Protein AF-A0A351VAB9-F1 (afdb_monomer_lite)

pLDDT: mean 94.52, std 3.03, range [84.0, 98.56]

Foldseek 3Di:
DDADLQQAAADDDPDDDPLDAAEDAFDADDHDHRGHGHGPDSCVSVVVVVVVVLCVVLVHRFNYWYQHPVRFTWTHDPQEIEGQGDCPPVNVLSVVCSVCVVVCPPFHFYWYNNPDDPPDPDTDTDTD

Structure (mmCIF, N/CA/C/O backbone):
data_AF-A0A351VAB9-F1
#
_entry.id   AF-A0A351VAB9-F1
#
loop_
_atom_site.group_PDB
_atom_site.id
_atom_site.type_symbol
_atom_site.label_atom_id
_atom_site.label_alt_id
_atom_site.label_comp_id
_atom_site.label_asym_id
_atom_site.label_entity_id
_atom_site.label_seq_id
_atom_site.pdbx_PDB_ins_code
_atom_site.Cartn_x
_atom_site.Cartn_y
_atom_site.Cartn_z
_atom_site.occupancy
_atom_site.B_iso_or_equiv
_atom_site.auth_seq_id
_atom_site.auth_comp_id
_atom_site.auth_asym_id
_atom_site.auth_atom_id
_atom_site.pdbx_PDB_model_num
ATOM 1 N N . MET A 1 1 ? 4.058 -7.750 -13.895 1.00 92.25 1 MET A N 1
ATOM 2 C CA . MET A 1 1 ? 5.499 -7.481 -13.720 1.00 92.25 1 MET A CA 1
ATOM 3 C C . MET A 1 1 ? 5.816 -7.448 -12.239 1.00 92.25 1 MET A C 1
ATOM 5 O O . MET A 1 1 ? 4.951 -7.047 -11.467 1.00 92.25 1 MET A O 1
ATOM 9 N N . TYR A 1 2 ? 7.023 -7.852 -11.872 1.00 94.50 2 TYR A N 1
ATOM 10 C CA . TYR A 1 2 ? 7.577 -7.759 -10.527 1.00 94.50 2 TYR A CA 1
ATOM 11 C C . TYR A 1 2 ? 8.853 -6.934 -10.582 1.00 94.50 2 TYR A C 1
ATOM 13 O O . TYR A 1 2 ? 9.576 -6.986 -11.579 1.00 94.50 2 TYR A O 1
ATOM 21 N N . PHE A 1 3 ? 9.115 -6.190 -9.516 1.00 95.12 3 PHE A N 1
ATOM 22 C CA . PHE A 1 3 ? 10.332 -5.413 -9.350 1.00 95.12 3 PHE A CA 1
ATOM 23 C C . PHE A 1 3 ? 10.933 -5.665 -7.965 1.00 95.12 3 PHE A C 1
ATOM 25 O O . PHE A 1 3 ? 10.223 -6.082 -7.047 1.00 95.12 3 PHE A O 1
ATOM 32 N N . ASP A 1 4 ? 12.241 -5.470 -7.831 1.00 94.62 4 ASP A N 1
ATOM 33 C CA . ASP A 1 4 ? 12.949 -5.614 -6.560 1.00 94.62 4 ASP A CA 1
ATOM 34 C C . ASP A 1 4 ? 12.872 -4.343 -5.691 1.00 94.62 4 ASP A C 1
ATOM 36 O O . ASP A 1 4 ? 12.234 -3.352 -6.037 1.00 94.62 4 ASP A O 1
ATOM 40 N N . ARG A 1 5 ? 13.528 -4.361 -4.528 1.00 92.50 5 ARG A N 1
ATOM 41 C CA . ARG A 1 5 ? 13.537 -3.236 -3.573 1.00 92.50 5 ARG A CA 1
ATOM 42 C C . ARG A 1 5 ? 14.110 -1.928 -4.139 1.00 92.50 5 ARG A C 1
ATOM 44 O O . ARG A 1 5 ? 13.838 -0.875 -3.573 1.00 92.50 5 ARG A O 1
ATOM 51 N N . ASP A 1 6 ? 14.913 -2.017 -5.197 1.00 92.88 6 ASP A N 1
ATOM 52 C CA . ASP A 1 6 ? 15.586 -0.888 -5.834 1.00 92.88 6 ASP A CA 1
ATOM 53 C C . ASP A 1 6 ? 14.780 -0.387 -7.059 1.00 92.88 6 ASP A C 1
ATOM 55 O O . ASP A 1 6 ? 15.140 0.616 -7.668 1.00 92.88 6 ASP A O 1
ATOM 59 N N . GLY A 1 7 ? 13.658 -1.043 -7.399 1.00 94.69 7 GLY A N 1
ATOM 60 C CA . GLY A 1 7 ? 12.790 -0.682 -8.524 1.00 94.69 7 GLY A CA 1
ATOM 61 C C . GLY A 1 7 ? 13.151 -1.361 -9.848 1.00 94.69 7 GLY A C 1
ATOM 62 O O . GLY A 1 7 ? 12.573 -1.023 -10.884 1.00 94.69 7 GLY A O 1
ATOM 63 N N . THR A 1 8 ? 14.076 -2.325 -9.838 1.00 96.75 8 THR A N 1
ATOM 64 C CA . THR A 1 8 ? 14.488 -3.065 -11.039 1.00 96.75 8 THR A CA 1
ATOM 65 C C . THR A 1 8 ? 13.442 -4.103 -11.396 1.00 96.75 8 THR A C 1
ATOM 67 O O . THR A 1 8 ? 13.062 -4.908 -10.549 1.00 96.75 8 THR A O 1
ATOM 70 N N . VAL A 1 9 ? 12.988 -4.141 -12.647 1.00 96.56 9 VAL A N 1
ATOM 71 C CA . VAL A 1 9 ? 12.026 -5.146 -13.114 1.00 96.56 9 VAL A CA 1
ATOM 72 C C . VAL A 1 9 ? 12.714 -6.508 -13.211 1.00 96.56 9 VAL A C 1
ATOM 74 O O . VAL A 1 9 ? 13.620 -6.689 -14.018 1.00 96.56 9 VAL A O 1
ATOM 77 N N . VAL A 1 10 ? 12.261 -7.489 -12.432 1.00 96.31 10 VAL A N 1
ATOM 78 C CA . VAL A 1 10 ? 12.889 -8.824 -12.345 1.00 96.31 10 VAL A CA 1
ATOM 79 C C . VAL A 1 10 ? 12.075 -9.931 -13.006 1.00 96.31 10 VAL A C 1
ATOM 81 O O . VAL A 1 10 ? 12.617 -10.977 -13.348 1.00 96.31 10 VAL A O 1
ATOM 84 N N . GLU A 1 11 ? 10.773 -9.721 -13.210 1.00 93.81 11 GLU A N 1
ATOM 85 C CA . GLU A 1 11 ? 9.908 -10.739 -13.808 1.00 93.81 11 GLU A CA 1
ATOM 86 C C . GLU A 1 11 ? 8.713 -10.117 -14.535 1.00 93.81 11 GLU A C 1
ATOM 88 O O . GLU A 1 11 ? 8.124 -9.121 -14.103 1.00 93.81 11 GLU A O 1
ATOM 93 N N . SER A 1 12 ? 8.294 -10.760 -15.625 1.00 91.19 12 SER A N 1
ATOM 94 C CA . SER A 1 12 ? 7.001 -10.524 -16.260 1.00 91.19 12 SER A CA 1
ATOM 95 C C . SER A 1 12 ? 6.226 -11.835 -16.328 1.00 91.19 12 SER A C 1
ATOM 97 O O . SER A 1 12 ? 6.661 -12.791 -16.962 1.00 91.19 12 SER A O 1
ATOM 99 N N . SER A 1 13 ? 5.084 -11.878 -15.648 1.00 89.19 13 SER A N 1
ATOM 100 C CA . SER A 1 13 ? 4.222 -13.050 -15.546 1.00 89.19 13 SER A CA 1
ATOM 101 C C . SER A 1 13 ? 2.769 -12.601 -15.444 1.00 89.19 13 SER A C 1
ATOM 103 O O . SER A 1 13 ? 2.470 -11.556 -14.856 1.00 89.19 13 SER A O 1
ATOM 105 N N . GLU A 1 14 ? 1.869 -13.394 -16.023 1.00 87.12 14 GLU A N 1
ATOM 106 C CA . GLU A 1 14 ? 0.418 -13.235 -15.875 1.00 87.12 14 GLU A CA 1
ATOM 107 C C . GLU A 1 14 ? -0.094 -13.843 -14.561 1.00 87.12 14 GLU A C 1
ATOM 109 O O . GLU A 1 14 ? -1.198 -13.536 -14.110 1.00 87.12 14 GLU A O 1
ATOM 114 N N . LYS A 1 15 ? 0.706 -14.709 -13.924 1.00 88.69 15 LYS A N 1
ATOM 115 C CA . LYS A 1 15 ? 0.350 -15.348 -12.658 1.00 88.69 15 LYS A CA 1
ATOM 116 C C . LYS A 1 15 ? 0.714 -14.438 -11.496 1.00 88.69 15 LYS A C 1
ATOM 118 O O . LYS A 1 15 ? 1.842 -13.965 -11.399 1.00 88.69 15 LYS A O 1
ATOM 123 N N . ARG A 1 16 ? -0.237 -14.248 -10.581 1.00 87.81 16 ARG A N 1
ATOM 124 C CA . ARG A 1 16 ? 0.003 -13.550 -9.317 1.00 87.81 16 ARG A CA 1
ATOM 125 C C . ARG A 1 16 ? 0.719 -14.469 -8.329 1.00 87.81 16 ARG A C 1
ATOM 127 O O . ARG A 1 16 ? 0.224 -15.550 -8.018 1.00 87.81 16 ARG A O 1
ATOM 134 N N . THR A 1 17 ? 1.840 -14.009 -7.796 1.00 89.19 17 THR A N 1
ATOM 135 C CA . THR A 1 17 ? 2.519 -14.598 -6.642 1.00 89.19 17 THR A CA 1
ATOM 136 C C . THR A 1 17 ? 1.708 -14.350 -5.374 1.00 89.19 17 THR A C 1
ATOM 138 O O . THR A 1 17 ? 1.477 -13.206 -4.986 1.00 89.19 17 THR A O 1
ATOM 141 N N . SER A 1 18 ? 1.268 -15.435 -4.736 1.00 86.50 18 SER A N 1
ATOM 142 C CA . SER A 1 18 ? 0.522 -15.386 -3.476 1.00 86.50 18 SER A CA 1
ATOM 143 C C . SER A 1 18 ? 1.322 -14.675 -2.384 1.00 86.50 18 SER A C 1
ATOM 145 O O . SER A 1 18 ? 2.524 -14.895 -2.254 1.00 86.50 18 SER A O 1
ATOM 147 N N . GLY A 1 19 ? 0.647 -13.849 -1.583 1.00 84.12 19 GLY A N 1
ATOM 148 C CA . GLY A 1 19 ? 1.254 -13.112 -0.469 1.00 84.12 19 GLY A CA 1
ATOM 149 C C . GLY A 1 19 ? 2.061 -11.871 -0.866 1.00 84.12 19 GLY A C 1
ATOM 150 O O . GLY A 1 19 ? 2.559 -11.180 0.018 1.00 84.12 19 GLY A O 1
ATOM 151 N N . ILE A 1 20 ? 2.184 -11.559 -2.161 1.00 89.06 20 ILE A N 1
ATOM 152 C CA . ILE A 1 20 ? 2.836 -10.330 -2.626 1.00 89.06 20 ILE A CA 1
ATOM 153 C C . ILE A 1 20 ? 1.767 -9.284 -2.976 1.00 89.06 20 ILE A C 1
ATOM 155 O O . ILE A 1 20 ? 0.957 -9.538 -3.875 1.00 89.06 20 ILE A O 1
ATOM 159 N N . PRO A 1 21 ? 1.759 -8.105 -2.324 1.00 93.62 21 PRO A N 1
ATOM 160 C CA . PRO A 1 21 ? 0.789 -7.058 -2.621 1.00 93.62 21 PRO A CA 1
ATOM 161 C C . PRO A 1 21 ? 0.994 -6.489 -4.027 1.00 93.62 21 PRO A C 1
ATOM 163 O O . PRO A 1 21 ? 2.121 -6.277 -4.482 1.00 93.62 21 PRO A O 1
ATOM 166 N N . GLN A 1 22 ? -0.103 -6.154 -4.707 1.00 95.44 22 GLN A N 1
ATOM 167 C CA . GLN A 1 22 ? -0.036 -5.419 -5.967 1.00 95.44 22 GLN A CA 1
ATOM 168 C C . GLN A 1 22 ? 0.193 -3.926 -5.697 1.00 95.44 22 GLN A C 1
ATOM 170 O O . GLN A 1 22 ? -0.641 -3.275 -5.071 1.00 95.44 22 GLN A O 1
ATOM 175 N N . VAL A 1 23 ? 1.264 -3.344 -6.236 1.00 96.06 23 VAL A N 1
ATOM 176 C CA . VAL A 1 23 ? 1.449 -1.884 -6.213 1.00 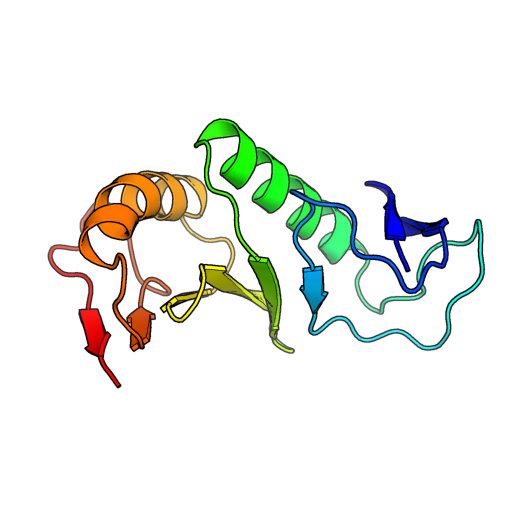96.06 23 VAL A CA 1
ATOM 177 C C . VAL A 1 23 ? 0.763 -1.249 -7.424 1.00 96.06 23 VAL A C 1
ATOM 179 O O . VAL A 1 23 ? 0.879 -1.741 -8.547 1.00 96.06 23 VAL A O 1
ATOM 182 N N . THR A 1 24 ? 0.015 -0.167 -7.208 1.00 96.12 24 THR A N 1
ATOM 183 C CA . THR A 1 24 ? -0.731 0.556 -8.253 1.00 96.12 24 THR A CA 1
ATOM 184 C C . THR A 1 24 ? -0.648 2.069 -8.055 1.00 96.12 24 THR A C 1
ATOM 186 O O . THR A 1 24 ? -0.318 2.539 -6.969 1.00 96.12 24 THR A O 1
ATOM 189 N N . GLY A 1 25 ? -0.957 2.830 -9.109 1.00 95.19 25 GLY A N 1
ATOM 190 C CA . GLY A 1 25 ? -0.908 4.298 -9.085 1.00 95.19 25 GLY A CA 1
ATOM 191 C C . GLY A 1 25 ? 0.456 4.901 -9.441 1.00 95.19 25 GLY A C 1
ATOM 192 O O . GLY A 1 25 ? 0.577 6.117 -9.549 1.00 95.19 25 GLY A O 1
ATOM 193 N N . LEU A 1 26 ? 1.460 4.060 -9.708 1.00 94.12 26 LEU A N 1
ATOM 194 C CA . LEU A 1 26 ? 2.747 4.494 -10.250 1.00 94.12 26 LEU A CA 1
ATOM 195 C C . LEU A 1 26 ? 2.593 4.942 -11.708 1.00 94.12 26 LEU A C 1
ATOM 197 O O . LEU A 1 26 ? 1.940 4.259 -12.501 1.00 94.12 26 LEU A O 1
ATOM 201 N N . LYS A 1 27 ? 3.231 6.060 -12.057 1.00 92.75 27 LYS A N 1
ATOM 202 C CA . LYS A 1 27 ? 3.386 6.533 -13.436 1.00 92.75 27 LYS A CA 1
ATOM 203 C C . LYS A 1 27 ? 4.817 6.276 -13.897 1.00 92.75 27 LYS A C 1
ATOM 205 O O . LYS A 1 27 ? 5.752 6.616 -13.178 1.00 92.75 27 LYS A O 1
ATOM 210 N N . PHE A 1 28 ? 4.957 5.664 -15.065 1.00 93.62 28 PHE A N 1
ATOM 211 C CA . PHE A 1 28 ? 6.229 5.342 -15.707 1.00 93.62 28 PHE A CA 1
ATOM 212 C C . PHE A 1 28 ? 6.015 5.217 -17.217 1.00 93.62 28 PHE A C 1
ATOM 214 O O . PHE A 1 28 ? 4.909 4.897 -17.663 1.00 93.62 28 PHE A O 1
ATOM 221 N N . ASP A 1 29 ? 7.069 5.450 -17.992 1.00 92.06 29 ASP A N 1
ATOM 222 C CA . ASP A 1 29 ? 6.968 5.547 -19.454 1.00 92.06 29 ASP A CA 1
ATOM 223 C C . ASP A 1 29 ? 6.978 4.185 -20.157 1.00 92.06 29 ASP A C 1
ATOM 225 O O . ASP A 1 29 ? 6.252 3.958 -21.127 1.00 92.06 29 ASP A O 1
ATOM 229 N N . TYR A 1 30 ? 7.821 3.267 -19.685 1.00 93.56 30 TYR A N 1
ATOM 230 C CA . TYR A 1 30 ? 8.023 1.951 -20.284 1.00 93.56 30 TYR A CA 1
ATOM 231 C C . TYR A 1 30 ? 8.469 0.929 -19.236 1.00 93.56 30 TYR A C 1
ATOM 233 O O . TYR A 1 30 ? 8.766 1.269 -18.094 1.00 93.56 30 TYR A O 1
ATOM 241 N N . VAL A 1 31 ? 8.494 -0.347 -19.623 1.00 94.00 31 VAL A N 1
ATOM 242 C CA . VAL A 1 31 ? 8.911 -1.465 -18.767 1.00 94.00 31 VAL A CA 1
ATOM 243 C C . VAL A 1 31 ? 9.883 -2.326 -19.557 1.00 94.00 31 VAL A C 1
ATOM 245 O O . VAL A 1 31 ? 9.513 -2.864 -20.601 1.00 94.00 31 VAL A O 1
ATOM 248 N N . VAL A 1 32 ? 11.105 -2.479 -19.051 1.00 95.56 32 VAL A N 1
ATOM 249 C CA . VAL A 1 32 ? 12.133 -3.349 -19.634 1.00 95.56 32 VAL A CA 1
ATOM 250 C C . VAL A 1 32 ? 12.672 -4.269 -18.544 1.00 95.56 32 VAL A C 1
ATOM 252 O O . VAL A 1 32 ? 12.903 -3.848 -17.415 1.00 95.56 32 VAL A O 1
ATOM 255 N N . LEU A 1 33 ? 12.819 -5.555 -18.868 1.00 96.00 33 LEU A N 1
ATOM 256 C CA . LEU A 1 33 ? 13.322 -6.558 -17.932 1.00 96.00 33 LEU A CA 1
ATOM 257 C C . LEU A 1 33 ? 14.798 -6.289 -17.603 1.00 96.00 33 LEU A C 1
ATOM 259 O O . LEU A 1 33 ? 15.594 -6.057 -18.509 1.00 96.00 33 LEU A O 1
ATOM 263 N N . ASN A 1 34 ? 15.157 -6.406 -16.325 1.00 96.00 34 ASN A N 1
ATOM 264 C CA . ASN A 1 34 ? 16.466 -6.089 -15.744 1.00 96.00 34 ASN A CA 1
ATOM 265 C C . ASN A 1 34 ? 16.856 -4.602 -15.788 1.00 96.00 34 ASN A C 1
ATOM 267 O O . ASN A 1 34 ? 18.018 -4.275 -15.557 1.00 96.00 34 ASN A O 1
ATOM 271 N N . GLU A 1 35 ? 15.904 -3.706 -16.050 1.00 96.31 35 GLU A N 1
ATOM 272 C CA . GLU A 1 35 ? 16.109 -2.260 -15.964 1.00 96.31 35 GLU A CA 1
ATOM 273 C C . GLU A 1 35 ? 15.280 -1.654 -14.829 1.00 96.31 35 GLU A C 1
ATOM 275 O O . GLU A 1 35 ? 14.277 -2.225 -14.383 1.00 96.31 35 GLU A O 1
ATOM 280 N N . LEU A 1 36 ? 15.714 -0.485 -14.353 1.00 95.44 36 LEU A N 1
ATOM 281 C CA . LEU A 1 36 ? 14.952 0.318 -13.403 1.00 95.44 36 LEU A CA 1
ATOM 282 C C . LEU A 1 36 ? 13.656 0.792 -14.055 1.00 95.44 36 LEU A C 1
ATOM 284 O O . LEU A 1 36 ? 13.660 1.286 -15.183 1.00 95.44 36 LEU A O 1
ATOM 288 N N . LEU A 1 37 ? 12.549 0.675 -13.327 1.00 95.94 37 LEU A N 1
ATOM 289 C CA . LEU A 1 37 ? 11.281 1.225 -13.774 1.00 95.94 37 LEU A CA 1
ATOM 290 C C . LEU A 1 37 ? 11.383 2.768 -13.798 1.00 95.94 37 LEU A C 1
ATOM 292 O O . LEU A 1 37 ? 11.624 3.366 -12.746 1.00 95.94 37 LEU A O 1
ATOM 296 N N . PRO A 1 38 ? 11.200 3.424 -14.960 1.00 95.31 38 PRO A N 1
ATOM 297 C CA . PRO A 1 38 ? 11.429 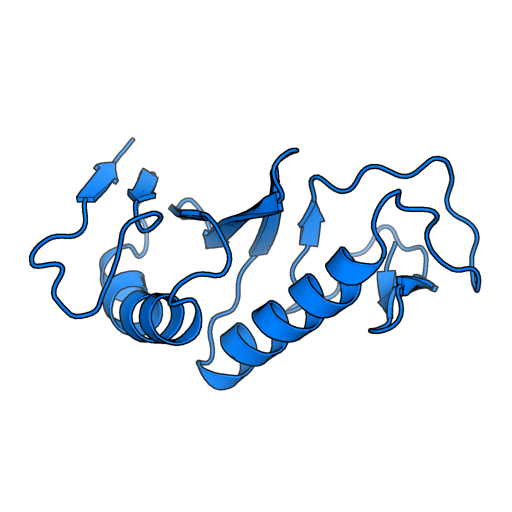4.857 -15.128 1.00 95.31 38 PRO A CA 1
ATOM 298 C C . PRO A 1 38 ? 10.260 5.667 -14.550 1.00 95.31 38 PRO A C 1
ATOM 300 O O . PRO A 1 38 ? 9.383 6.136 -15.274 1.00 95.31 38 PRO A O 1
ATOM 303 N N . VAL A 1 39 ? 10.222 5.783 -13.225 1.00 94.88 39 VAL A N 1
ATOM 304 C CA . VAL A 1 39 ? 9.288 6.640 -12.482 1.00 94.88 39 VAL A CA 1
ATOM 305 C C . VAL A 1 39 ? 9.860 8.051 -12.328 1.00 94.88 39 VAL A C 1
ATOM 307 O O . VAL A 1 39 ? 11.073 8.232 -12.273 1.00 94.88 39 VAL A O 1
ATOM 310 N N . GLU A 1 40 ? 8.993 9.058 -12.211 1.00 91.50 40 GLU A N 1
ATOM 311 C CA . GLU A 1 40 ? 9.427 10.453 -12.011 1.00 91.50 40 GLU A CA 1
ATOM 312 C C . GLU A 1 40 ? 10.111 10.686 -10.651 1.00 91.50 40 GLU A C 1
ATOM 314 O O . GLU A 1 40 ? 10.983 11.545 -10.542 1.00 91.50 40 GLU A O 1
ATOM 319 N N . ASN A 1 41 ? 9.708 9.941 -9.614 1.00 91.31 41 ASN A N 1
ATOM 320 C CA . ASN A 1 41 ? 10.277 10.012 -8.267 1.00 91.31 41 ASN A CA 1
ATOM 321 C C . ASN A 1 41 ? 10.646 8.605 -7.778 1.00 91.31 41 ASN A C 1
ATOM 323 O O . ASN A 1 41 ? 9.761 7.811 -7.452 1.00 91.31 41 ASN A O 1
ATOM 327 N N . ASP A 1 42 ? 11.939 8.308 -7.707 1.00 91.75 42 ASP A N 1
ATOM 328 C CA . ASP A 1 42 ? 12.485 7.020 -7.271 1.00 91.75 42 ASP A CA 1
ATOM 329 C C . ASP A 1 42 ? 12.337 6.771 -5.758 1.00 91.75 42 ASP A C 1
ATOM 331 O O . ASP A 1 42 ? 12.307 5.615 -5.323 1.00 91.75 42 ASP A O 1
ATOM 335 N N . GLU A 1 43 ? 12.109 7.815 -4.950 1.00 92.19 43 GLU A N 1
ATOM 336 C CA . GLU A 1 43 ? 11.800 7.687 -3.517 1.00 92.19 43 GLU A CA 1
ATOM 337 C C . GLU A 1 43 ? 10.562 6.814 -3.259 1.00 92.19 43 GLU A C 1
ATOM 339 O O . GLU A 1 43 ? 10.388 6.271 -2.161 1.00 92.19 43 GLU A O 1
ATOM 344 N N . ILE A 1 44 ? 9.709 6.623 -4.271 1.00 94.19 44 ILE A N 1
ATOM 345 C CA . ILE A 1 44 ? 8.553 5.737 -4.186 1.00 94.19 44 ILE A CA 1
ATOM 346 C C . ILE A 1 44 ? 8.942 4.288 -3.889 1.00 94.19 44 ILE A C 1
ATOM 348 O O . ILE A 1 44 ? 8.224 3.620 -3.148 1.00 94.19 44 ILE A O 1
ATOM 352 N N . PHE A 1 45 ? 10.085 3.800 -4.385 1.00 94.88 45 PHE A N 1
ATOM 353 C CA . PHE A 1 45 ? 10.535 2.432 -4.106 1.00 94.88 45 PHE A CA 1
ATOM 354 C C . PHE A 1 45 ? 10.916 2.261 -2.643 1.00 94.88 45 PHE A C 1
ATOM 356 O O . PHE A 1 45 ? 10.502 1.288 -2.012 1.00 94.88 45 PHE A O 1
ATOM 363 N N . LYS A 1 46 ? 11.594 3.258 -2.061 1.00 93.00 46 LYS A N 1
ATOM 364 C CA . LYS A 1 46 ? 11.846 3.295 -0.618 1.00 93.00 46 LYS A CA 1
ATOM 365 C C . LYS A 1 46 ? 10.532 3.321 0.157 1.00 93.00 46 LYS A C 1
ATOM 367 O O . LYS A 1 46 ? 10.362 2.552 1.095 1.00 93.00 46 LYS A O 1
ATOM 372 N N . ARG A 1 47 ? 9.564 4.134 -0.274 1.00 93.69 47 ARG A N 1
ATOM 373 C CA . ARG A 1 47 ? 8.252 4.205 0.378 1.00 93.69 47 ARG A CA 1
ATOM 374 C C . ARG A 1 47 ? 7.490 2.877 0.318 1.00 93.69 47 ARG A C 1
ATOM 376 O O . ARG A 1 47 ? 6.860 2.507 1.306 1.00 93.69 47 ARG A O 1
ATOM 383 N N . ILE A 1 48 ? 7.553 2.164 -0.809 1.00 95.81 48 ILE A N 1
ATOM 384 C CA . ILE A 1 48 ? 6.994 0.814 -0.996 1.00 95.81 48 ILE A CA 1
ATOM 385 C C . ILE A 1 48 ? 7.707 -0.197 -0.088 1.00 95.81 48 ILE A C 1
ATOM 387 O O . ILE A 1 48 ? 7.054 -1.018 0.558 1.00 95.81 48 ILE A O 1
ATOM 391 N N . LEU A 1 49 ? 9.036 -0.141 -0.008 1.00 94.62 49 LEU A N 1
ATOM 392 C CA . LEU A 1 49 ? 9.821 -1.007 0.868 1.00 94.62 49 LEU A CA 1
ATOM 393 C C . LEU A 1 49 ? 9.456 -0.785 2.342 1.00 94.62 49 LEU A C 1
ATOM 395 O O . LEU A 1 49 ? 9.158 -1.747 3.046 1.00 94.62 49 LEU A O 1
ATOM 399 N N . ASP A 1 50 ? 9.403 0.470 2.785 1.00 93.81 50 ASP A N 1
ATOM 400 C CA . ASP A 1 50 ? 9.072 0.826 4.166 1.00 93.81 50 ASP A CA 1
ATOM 401 C C . ASP A 1 50 ? 7.673 0.308 4.545 1.00 93.81 50 ASP A C 1
ATOM 403 O O . ASP A 1 50 ? 7.505 -0.363 5.567 1.00 93.81 50 ASP A O 1
ATOM 407 N N . ILE A 1 51 ? 6.658 0.538 3.697 1.00 96.00 51 ILE A N 1
ATOM 408 C CA . ILE A 1 51 ? 5.297 0.064 3.988 1.00 96.00 51 ILE A CA 1
ATOM 409 C C . ILE A 1 51 ? 5.193 -1.465 3.949 1.00 96.00 51 ILE A C 1
ATOM 411 O O . ILE A 1 51 ? 4.532 -2.046 4.805 1.00 96.00 51 ILE A O 1
ATOM 415 N N . THR A 1 52 ? 5.855 -2.143 3.009 1.00 94.38 52 THR A N 1
ATOM 416 C CA . THR A 1 52 ? 5.821 -3.616 2.936 1.00 94.38 52 THR A CA 1
ATOM 417 C C . THR A 1 52 ? 6.517 -4.262 4.133 1.00 94.38 52 THR A C 1
ATOM 419 O O . THR A 1 52 ? 6.011 -5.248 4.669 1.00 94.38 52 THR A O 1
ATOM 422 N N . GLN A 1 53 ? 7.616 -3.681 4.624 1.00 94.69 53 GLN A N 1
ATOM 423 C CA . GLN A 1 53 ? 8.272 -4.116 5.858 1.00 94.69 53 GLN A CA 1
ATOM 424 C C . GLN A 1 53 ? 7.387 -3.906 7.090 1.00 94.69 53 GLN A C 1
ATOM 426 O O . GLN A 1 53 ? 7.300 -4.806 7.927 1.00 94.69 53 GLN A O 1
ATOM 431 N N . LEU A 1 54 ? 6.703 -2.761 7.197 1.00 96.06 54 LEU A N 1
ATOM 432 C CA . LEU A 1 54 ? 5.760 -2.501 8.289 1.00 96.06 54 LEU A CA 1
ATOM 433 C C . LEU A 1 54 ? 4.592 -3.488 8.271 1.00 96.06 54 LEU A C 1
ATOM 435 O O . LEU A 1 54 ? 4.280 -4.084 9.300 1.00 96.06 54 LEU A O 1
ATOM 439 N N . LEU A 1 55 ? 3.980 -3.704 7.108 1.00 96.06 55 LEU A N 1
ATOM 440 C CA . LEU A 1 55 ? 2.899 -4.674 6.948 1.00 96.06 55 LEU A CA 1
ATOM 441 C C . LEU A 1 55 ? 3.346 -6.082 7.352 1.00 96.06 55 LEU A C 1
ATOM 443 O O . LEU A 1 55 ? 2.671 -6.722 8.153 1.00 96.06 55 LEU A O 1
ATOM 447 N N . ASN A 1 56 ? 4.524 -6.521 6.903 1.00 94.56 56 ASN A N 1
ATOM 448 C CA . ASN A 1 56 ? 5.077 -7.821 7.275 1.00 94.56 56 ASN A CA 1
ATOM 449 C C . ASN A 1 56 ? 5.358 -7.926 8.786 1.00 94.56 56 ASN A C 1
ATOM 451 O O . ASN A 1 56 ? 4.958 -8.895 9.424 1.00 94.56 56 ASN A O 1
ATOM 455 N N . LYS A 1 57 ? 5.979 -6.901 9.389 1.00 96.12 57 LYS A N 1
ATOM 456 C CA . LYS A 1 57 ? 6.258 -6.836 10.837 1.00 96.12 57 LYS A CA 1
ATOM 457 C C . LYS A 1 57 ? 4.993 -7.003 11.682 1.00 96.12 57 LYS A C 1
ATOM 459 O O . LYS A 1 57 ? 5.053 -7.592 12.759 1.00 96.12 57 LYS A O 1
ATOM 464 N N . TYR A 1 58 ? 3.868 -6.466 11.216 1.00 95.88 58 TYR A N 1
ATOM 465 C CA . TYR A 1 58 ? 2.586 -6.541 11.913 1.00 95.88 58 TYR A CA 1
ATOM 466 C C . TYR A 1 58 ? 1.666 -7.653 11.392 1.00 95.88 58 TYR A C 1
ATOM 468 O O . TYR A 1 58 ? 0.544 -7.761 1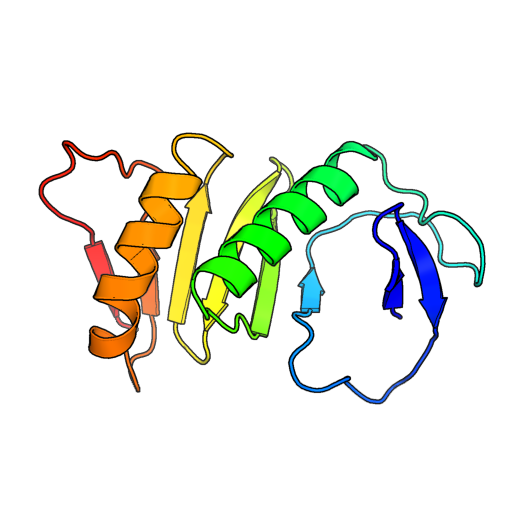1.885 1.00 95.88 58 TYR A O 1
ATOM 476 N N . GLU A 1 59 ? 2.154 -8.519 10.498 1.00 94.62 59 GLU A N 1
ATOM 477 C CA . GLU A 1 59 ? 1.425 -9.659 9.917 1.00 94.62 59 GLU A CA 1
ATOM 478 C C . GLU A 1 59 ? 0.149 -9.239 9.166 1.00 94.62 59 GLU A C 1
ATOM 480 O O . GLU A 1 59 ? -0.870 -9.926 9.186 1.00 94.62 59 GLU A O 1
ATOM 485 N N . LEU A 1 60 ? 0.197 -8.083 8.505 1.00 95.62 60 LEU A N 1
ATOM 486 C CA . LEU A 1 60 ? -0.891 -7.554 7.693 1.00 95.62 60 LEU A CA 1
ATOM 487 C C . LEU A 1 60 ? -0.646 -7.886 6.222 1.00 95.62 60 LEU A C 1
ATOM 489 O O . LEU A 1 60 ? 0.315 -7.413 5.620 1.00 95.62 60 LEU A O 1
ATOM 493 N N . MET A 1 61 ? -1.537 -8.675 5.627 1.00 93.50 61 MET A N 1
ATOM 494 C CA . MET A 1 61 ? -1.464 -9.045 4.213 1.00 93.50 61 MET A CA 1
ATOM 495 C C . MET A 1 61 ? -2.398 -8.146 3.405 1.00 93.50 61 MET A C 1
ATOM 497 O O . MET A 1 61 ? -3.592 -8.404 3.325 1.00 93.50 61 MET A O 1
ATOM 501 N N . ALA A 1 62 ? -1.865 -7.060 2.847 1.00 96.06 62 ALA A N 1
ATOM 502 C CA . ALA A 1 62 ? -2.633 -6.210 1.940 1.00 96.06 62 ALA A CA 1
ATOM 503 C C . ALA A 1 62 ? -2.689 -6.836 0.538 1.00 96.06 62 ALA A C 1
ATOM 505 O O . ALA A 1 62 ? -1.670 -7.292 0.020 1.00 96.06 62 ALA A O 1
ATOM 506 N N . ASP A 1 63 ? -3.840 -6.770 -0.126 1.00 95.81 63 ASP A N 1
ATOM 507 C CA . ASP A 1 63 ? -3.975 -7.207 -1.522 1.00 95.81 63 ASP A CA 1
ATOM 508 C C . ASP A 1 63 ? -3.346 -6.204 -2.485 1.00 95.81 63 ASP A C 1
ATOM 510 O O . ASP A 1 63 ? -2.800 -6.548 -3.541 1.00 95.81 63 ASP A O 1
ATOM 514 N N . LYS A 1 64 ? -3.464 -4.922 -2.130 1.00 97.31 64 LYS A N 1
ATOM 515 C CA . LYS A 1 64 ? -3.032 -3.807 -2.961 1.00 97.31 64 LYS A CA 1
ATOM 516 C C . LYS A 1 64 ? -2.521 -2.649 -2.118 1.00 97.31 64 LYS A C 1
ATOM 518 O O . LYS A 1 64 ? -3.112 -2.275 -1.107 1.00 97.31 64 LYS A O 1
ATOM 523 N N . ILE A 1 65 ? -1.451 -2.049 -2.618 1.00 98.12 65 ILE A N 1
ATOM 524 C CA . ILE A 1 65 ? -0.870 -0.797 -2.152 1.00 98.12 65 ILE A CA 1
ATOM 525 C C . ILE A 1 65 ? -1.080 0.213 -3.279 1.00 98.12 65 ILE A C 1
ATOM 527 O O . ILE A 1 65 ? -0.608 0.022 -4.402 1.00 98.12 65 ILE A O 1
ATOM 531 N N . PHE A 1 66 ? -1.836 1.267 -3.012 1.00 98.31 66 PHE A N 1
ATOM 532 C CA . PHE A 1 66 ? -2.110 2.321 -3.980 1.00 98.31 66 PHE A CA 1
ATOM 533 C C . PHE A 1 66 ? -1.487 3.631 -3.522 1.00 98.31 66 PHE A C 1
ATOM 535 O O . PHE A 1 66 ? -1.662 4.029 -2.369 1.00 98.31 66 PHE A O 1
ATOM 542 N N . PHE A 1 67 ? -0.817 4.304 -4.452 1.00 97.31 67 PHE A N 1
ATOM 543 C CA . PHE A 1 67 ? -0.360 5.675 -4.289 1.00 97.31 67 PHE A CA 1
ATOM 544 C C . PHE A 1 67 ? -1.140 6.579 -5.237 1.00 97.31 67 PHE A C 1
ATOM 546 O O . PHE A 1 67 ? -1.229 6.295 -6.431 1.00 97.31 67 PHE A O 1
ATOM 553 N N . ASP A 1 68 ? -1.721 7.657 -4.716 1.00 95.81 68 ASP A N 1
ATOM 554 C CA . ASP A 1 68 ? -2.308 8.688 -5.572 1.00 95.81 68 ASP A CA 1
ATOM 555 C C . ASP A 1 68 ? -1.222 9.599 -6.180 1.00 95.81 68 ASP A C 1
ATOM 557 O O . ASP A 1 68 ? -0.028 9.461 -5.909 1.00 95.81 68 ASP A O 1
ATOM 561 N N . SER A 1 69 ? -1.628 10.568 -7.005 1.00 92.62 69 SER A N 1
ATOM 562 C CA . SER A 1 69 ? -0.695 11.517 -7.628 1.00 92.62 69 SER A CA 1
ATOM 563 C C . SER A 1 69 ? 0.033 12.434 -6.639 1.00 92.62 69 SER A C 1
ATOM 565 O O . SER A 1 69 ? 0.992 13.092 -7.028 1.00 92.62 69 SER A O 1
ATOM 567 N N . ALA A 1 70 ? -0.437 12.520 -5.393 1.00 93.31 70 ALA A N 1
ATOM 568 C CA . ALA A 1 70 ? 0.198 13.248 -4.301 1.00 93.31 70 ALA A CA 1
ATOM 569 C C . ALA A 1 70 ? 0.991 12.310 -3.367 1.00 93.31 70 ALA A C 1
ATOM 571 O O . ALA A 1 70 ? 1.413 12.732 -2.292 1.00 93.31 70 ALA A O 1
ATOM 572 N N . TYR A 1 71 ? 1.203 11.051 -3.770 1.00 92.69 71 TYR A N 1
ATOM 573 C CA . TYR A 1 71 ? 1.872 10.009 -2.989 1.00 92.69 71 TYR A CA 1
ATOM 574 C C . TYR A 1 71 ? 1.185 9.680 -1.653 1.00 92.69 71 TYR A C 1
ATOM 576 O O . TYR A 1 71 ? 1.821 9.151 -0.732 1.00 92.69 71 TYR A O 1
ATOM 584 N N . ASN A 1 72 ? -0.120 9.943 -1.539 1.00 96.62 72 ASN A N 1
ATOM 585 C CA . ASN A 1 72 ? -0.907 9.441 -0.422 1.00 96.62 72 ASN A CA 1
ATOM 586 C C . ASN A 1 72 ? -1.161 7.949 -0.588 1.00 96.62 72 ASN A C 1
ATOM 588 O O . ASN A 1 72 ? -1.501 7.463 -1.667 1.00 96.62 72 ASN A O 1
ATOM 592 N N . LEU A 1 73 ? -1.036 7.240 0.523 1.00 97.81 73 LEU A N 1
ATOM 593 C CA . LEU A 1 73 ? -1.139 5.800 0.599 1.00 97.81 73 LEU A CA 1
ATOM 594 C C . LEU A 1 73 ? -2.578 5.370 0.899 1.00 97.81 73 LEU A C 1
ATOM 596 O O . LEU A 1 73 ? -3.206 5.844 1.850 1.00 97.81 73 LEU A O 1
ATOM 600 N N . THR A 1 74 ? -3.070 4.410 0.120 1.00 98.56 74 THR A N 1
ATOM 601 C CA . THR A 1 74 ? -4.268 3.623 0.429 1.00 98.56 74 THR A CA 1
ATOM 602 C C . THR A 1 74 ? -3.926 2.138 0.383 1.00 98.56 74 THR A C 1
ATOM 604 O O . THR A 1 74 ? -3.333 1.664 -0.588 1.00 98.56 74 THR A O 1
ATOM 607 N N . LEU A 1 75 ? -4.310 1.402 1.422 1.00 98.44 75 LEU A N 1
ATOM 608 C CA . LEU A 1 75 ? -4.194 -0.054 1.477 1.00 98.44 75 LEU A CA 1
ATOM 609 C C . LEU A 1 75 ? -5.551 -0.705 1.230 1.00 98.44 75 LEU A C 1
ATOM 611 O O . LEU A 1 75 ? -6.588 -0.132 1.565 1.00 98.44 75 LEU A O 1
ATOM 615 N N . PHE A 1 76 ? -5.535 -1.903 0.662 1.00 98.00 76 PHE A N 1
ATOM 616 C CA . PHE A 1 76 ? -6.734 -2.693 0.406 1.00 98.00 76 PHE A CA 1
ATOM 617 C C . PHE A 1 76 ? -6.597 -4.054 1.078 1.00 98.00 76 PHE A C 1
ATOM 619 O O . PHE A 1 76 ? -5.555 -4.699 0.936 1.00 98.00 76 PHE A O 1
ATOM 626 N N . PHE A 1 77 ? -7.655 -4.445 1.778 1.00 97.12 77 PHE A N 1
ATOM 627 C CA . PHE A 1 77 ? -7.830 -5.741 2.421 1.00 97.12 77 PHE A CA 1
ATOM 628 C C . PHE A 1 77 ? -9.229 -6.232 2.054 1.00 97.12 77 PHE A C 1
ATOM 630 O O . PHE A 1 77 ? -10.216 -5.694 2.556 1.00 97.12 77 PHE A O 1
ATOM 637 N N . ASP A 1 78 ? -9.317 -7.173 1.121 1.00 95.44 78 ASP A N 1
ATOM 638 C CA . ASP A 1 78 ? -10.558 -7.606 0.487 1.00 95.44 78 ASP A CA 1
ATOM 639 C C . ASP A 1 78 ? -11.399 -6.400 0.005 1.00 95.44 78 ASP A C 1
ATOM 641 O O . ASP A 1 78 ? -10.979 -5.606 -0.846 1.00 95.44 78 ASP A O 1
ATOM 645 N N . ASP A 1 79 ? -12.590 -6.235 0.580 1.00 97.69 79 ASP A N 1
ATOM 646 C CA . ASP A 1 79 ? -13.563 -5.184 0.285 1.00 97.69 79 ASP A CA 1
ATOM 647 C C . ASP A 1 79 ? -13.379 -3.909 1.142 1.00 97.69 79 ASP A C 1
ATOM 649 O O . ASP A 1 79 ? -14.129 -2.931 1.003 1.00 97.69 79 ASP A O 1
ATOM 653 N N . VAL A 1 80 ? -12.365 -3.882 2.012 1.00 98.38 80 VAL A N 1
ATOM 654 C CA . VAL A 1 80 ? -12.021 -2.751 2.880 1.00 98.38 80 VAL A CA 1
ATOM 655 C C . VAL A 1 80 ? -10.894 -1.927 2.264 1.00 98.38 80 VAL A C 1
ATOM 657 O O . VAL A 1 80 ? -9.793 -2.410 1.997 1.00 98.38 80 VAL A O 1
ATOM 660 N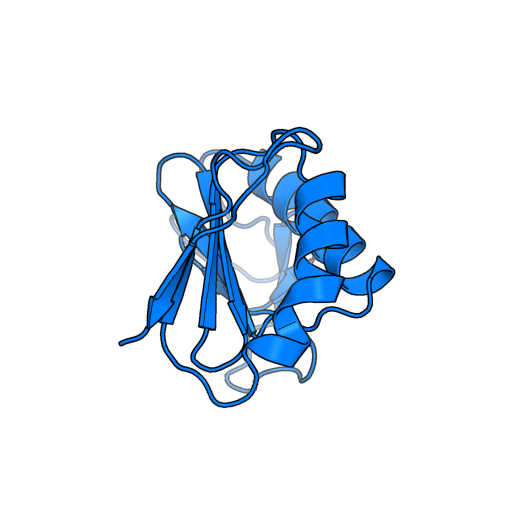 N . ARG A 1 81 ? -11.147 -0.627 2.097 1.00 98.38 81 ARG A N 1
ATOM 661 C CA . ARG A 1 81 ? -10.142 0.375 1.720 1.00 98.38 81 ARG A CA 1
ATOM 662 C C . ARG A 1 81 ? -9.695 1.135 2.961 1.00 98.38 81 ARG A C 1
ATOM 664 O O . ARG A 1 81 ? -10.534 1.595 3.728 1.00 98.38 81 ARG A O 1
ATOM 671 N N . VAL A 1 82 ? -8.396 1.322 3.148 1.00 98.44 82 VAL A N 1
ATOM 672 C CA . VAL A 1 82 ? -7.833 2.072 4.279 1.00 98.44 82 VAL A CA 1
ATOM 673 C C . VAL A 1 82 ? -7.027 3.244 3.746 1.00 98.44 82 VAL A C 1
ATOM 675 O O . VAL A 1 82 ? -5.941 3.055 3.198 1.00 98.44 82 VAL A O 1
ATOM 678 N N . THR A 1 83 ? -7.546 4.459 3.899 1.00 98.12 83 THR A N 1
ATOM 679 C CA . THR A 1 83 ? -6.857 5.682 3.474 1.00 98.12 83 THR A CA 1
ATOM 680 C C . THR A 1 83 ? -5.913 6.138 4.582 1.00 98.12 83 THR A C 1
ATOM 682 O O . THR A 1 83 ? -6.352 6.590 5.636 1.00 98.12 83 THR A O 1
ATOM 685 N N . LEU A 1 84 ? -4.603 5.997 4.367 1.00 97.56 84 LEU A N 1
ATOM 686 C CA . LEU A 1 84 ? -3.562 6.339 5.348 1.00 97.56 84 LEU A CA 1
ATOM 687 C C . LEU A 1 84 ? -2.989 7.744 5.138 1.00 97.56 84 LEU A C 1
ATOM 689 O O . LEU A 1 84 ? -2.435 8.323 6.074 1.00 97.56 84 LEU A O 1
ATOM 693 N N . GLY A 1 85 ? -3.154 8.308 3.939 1.00 96.31 85 GLY A N 1
ATOM 694 C CA . GLY A 1 85 ? -2.668 9.644 3.610 1.00 96.31 85 GLY A CA 1
ATOM 695 C C . GLY A 1 85 ? -1.149 9.680 3.425 1.00 96.31 85 GLY A C 1
ATOM 696 O O . GLY A 1 85 ? -0.553 8.759 2.862 1.00 96.31 85 GLY A O 1
ATOM 697 N N . SER A 1 86 ? -0.521 10.756 3.891 1.00 94.81 86 SER A N 1
ATOM 698 C CA . SER A 1 86 ? 0.930 10.953 3.819 1.00 94.81 86 SER A CA 1
ATOM 699 C C . SER A 1 86 ? 1.701 9.973 4.728 1.00 94.81 86 SER A C 1
ATOM 701 O O . SER A 1 86 ? 1.123 9.092 5.364 1.00 94.81 86 SER A O 1
ATOM 703 N N . ASN A 1 87 ? 3.034 10.091 4.791 1.00 91.75 87 ASN A N 1
ATOM 704 C CA . ASN A 1 87 ? 3.858 9.224 5.652 1.00 91.75 87 ASN A CA 1
ATOM 705 C C . ASN A 1 87 ? 3.802 9.569 7.145 1.00 91.75 87 ASN A C 1
ATOM 707 O O . ASN A 1 87 ? 4.493 8.930 7.935 1.00 91.75 87 ASN A O 1
ATOM 711 N N . SER A 1 88 ? 3.054 10.600 7.538 1.00 92.50 88 SER A N 1
ATOM 712 C CA . SER A 1 88 ? 3.008 11.027 8.933 1.00 92.50 88 SER A CA 1
ATOM 713 C C . SER A 1 88 ? 2.390 9.941 9.812 1.00 92.50 88 SER A C 1
ATOM 715 O O . SER A 1 88 ? 1.341 9.381 9.472 1.00 92.50 88 SER A O 1
ATOM 717 N N . ASP A 1 89 ? 3.055 9.659 10.935 1.00 92.94 89 ASP A N 1
ATOM 718 C CA . ASP A 1 89 ? 2.631 8.690 11.952 1.00 92.94 89 ASP A CA 1
ATOM 719 C C . ASP A 1 89 ? 2.340 7.287 11.397 1.00 92.94 89 ASP A C 1
ATOM 721 O O . ASP A 1 89 ? 1.498 6.559 11.927 1.00 92.94 89 ASP A O 1
ATOM 725 N N . ILE A 1 90 ? 3.017 6.895 10.309 1.00 94.62 90 ILE A N 1
ATOM 726 C CA . ILE A 1 90 ? 2.700 5.658 9.589 1.00 94.62 90 ILE A CA 1
ATOM 727 C C . ILE A 1 90 ? 2.834 4.420 10.482 1.00 94.62 90 ILE A C 1
ATOM 729 O O . ILE A 1 90 ? 1.936 3.584 10.485 1.00 94.62 90 ILE A O 1
ATOM 733 N N . ASP A 1 91 ? 3.876 4.333 11.311 1.00 94.00 91 ASP A N 1
ATOM 734 C CA . ASP A 1 91 ? 4.047 3.249 12.280 1.00 94.00 91 ASP A CA 1
ATOM 735 C C . ASP A 1 91 ? 2.838 3.122 13.213 1.00 94.00 91 ASP A C 1
ATOM 737 O O . ASP A 1 91 ? 2.272 2.036 13.361 1.00 94.00 91 ASP A O 1
ATOM 741 N N . HIS A 1 92 ? 2.393 4.237 13.798 1.00 94.50 92 HIS A N 1
ATOM 742 C CA . HIS A 1 92 ? 1.253 4.262 14.716 1.00 94.50 92 HIS A CA 1
ATOM 743 C C . HIS A 1 92 ? -0.056 3.925 13.997 1.00 94.50 92 HIS A C 1
ATOM 745 O O . HIS A 1 92 ? -0.883 3.183 14.534 1.00 94.50 92 HIS A O 1
ATOM 751 N N . LYS A 1 93 ? -0.233 4.406 12.760 1.00 96.19 93 LYS A N 1
ATOM 752 C CA . LYS A 1 93 ? -1.380 4.055 11.915 1.00 96.19 93 LYS A CA 1
ATOM 753 C C . LYS A 1 93 ? -1.428 2.554 11.634 1.00 96.19 93 LYS A C 1
ATOM 755 O O . LYS A 1 93 ? -2.492 1.962 11.773 1.00 96.19 93 LYS A O 1
ATOM 760 N N . ILE A 1 94 ? -0.301 1.926 11.293 1.00 96.94 94 ILE A N 1
ATOM 761 C CA . ILE A 1 94 ? -0.244 0.486 10.997 1.00 96.94 94 ILE A CA 1
ATOM 762 C C . ILE A 1 94 ? -0.473 -0.362 12.258 1.00 96.94 94 ILE A C 1
ATOM 764 O O . ILE A 1 94 ? -1.239 -1.326 12.209 1.00 96.94 94 ILE A O 1
ATOM 768 N N . ILE A 1 95 ? 0.097 0.023 13.406 1.00 95.25 95 ILE A N 1
ATOM 769 C CA . ILE A 1 95 ? -0.179 -0.638 14.695 1.00 95.25 95 ILE A CA 1
ATOM 770 C C . ILE A 1 95 ? -1.676 -0.583 15.011 1.00 95.25 95 ILE A C 1
ATOM 772 O O . ILE A 1 95 ? -2.289 -1.597 15.351 1.00 95.25 95 ILE A O 1
ATOM 776 N N . ARG A 1 96 ? -2.287 0.599 14.871 1.00 95.69 96 ARG A N 1
ATOM 777 C CA . ARG A 1 96 ? -3.715 0.774 15.132 1.00 95.69 96 ARG A CA 1
ATOM 778 C C . ARG A 1 96 ? -4.564 -0.010 14.139 1.00 95.69 96 ARG A C 1
ATOM 780 O O . ARG A 1 96 ? -5.530 -0.652 14.551 1.00 95.69 96 ARG A O 1
ATOM 787 N N . LEU A 1 97 ? -4.185 -0.014 12.865 1.00 96.94 97 LEU A N 1
ATOM 788 C CA . LEU A 1 97 ? -4.865 -0.769 11.821 1.00 96.94 97 LEU A CA 1
ATOM 789 C C . LEU A 1 97 ? -4.916 -2.265 12.147 1.00 96.94 97 LEU A C 1
ATOM 791 O O . LEU A 1 97 ? -5.989 -2.852 12.025 1.00 96.94 97 LEU A O 1
ATOM 795 N N . LYS A 1 98 ? -3.824 -2.856 12.661 1.00 96.50 98 LYS A N 1
ATOM 796 C CA . LYS A 1 98 ? -3.815 -4.260 13.115 1.00 96.50 98 LYS A CA 1
ATOM 797 C C . LYS A 1 98 ? -4.931 -4.560 14.116 1.00 96.50 98 LYS A C 1
ATOM 799 O O . LYS A 1 98 ? -5.532 -5.625 14.045 1.00 96.50 98 LYS A O 1
ATOM 804 N N . SER A 1 99 ? -5.227 -3.629 15.025 1.00 94.94 99 SER A N 1
ATOM 805 C CA . SER A 1 99 ? -6.301 -3.815 16.011 1.00 94.94 99 SER A CA 1
ATOM 806 C C . SER A 1 99 ? -7.712 -3.675 15.432 1.00 94.94 99 SER A C 1
ATOM 808 O O . SER A 1 99 ? -8.629 -4.295 15.951 1.00 94.94 99 SER A O 1
ATOM 810 N N . ILE A 1 100 ? -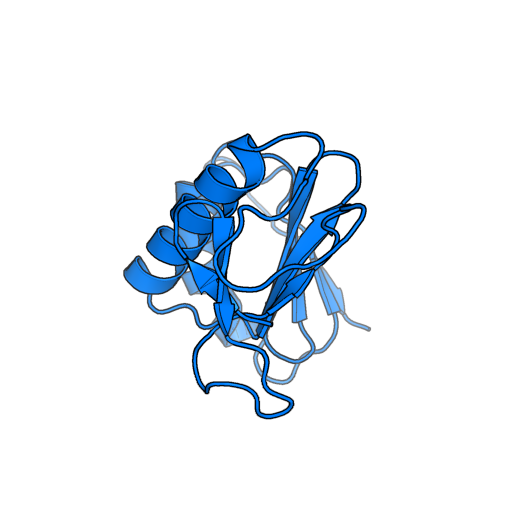7.891 -2.881 14.370 1.00 95.75 100 ILE A N 1
ATOM 811 C CA . ILE A 1 100 ? -9.211 -2.567 13.797 1.00 95.75 100 ILE A CA 1
ATOM 812 C C . ILE A 1 100 ? -9.617 -3.580 12.730 1.00 95.75 100 ILE A C 1
ATOM 814 O O . ILE A 1 100 ? -10.794 -3.901 12.608 1.00 95.75 100 ILE A O 1
ATOM 818 N N . LEU A 1 101 ? -8.656 -4.069 11.942 1.00 96.12 101 LEU A N 1
ATOM 819 C CA . LEU A 1 101 ? -8.934 -4.879 10.758 1.00 96.12 101 LEU A CA 1
ATOM 820 C C . LEU A 1 101 ? -9.820 -6.114 11.036 1.00 96.12 101 LEU A C 1
ATOM 822 O O . LEU A 1 101 ? -10.751 -6.321 10.259 1.00 96.12 101 LEU A O 1
ATOM 826 N N . PRO A 1 102 ? -9.645 -6.869 12.145 1.00 96.19 102 PRO A N 1
ATOM 827 C CA . PRO A 1 102 ? -10.534 -7.991 12.469 1.00 96.19 102 PRO A CA 1
ATOM 828 C C . PRO A 1 102 ? -12.004 -7.587 12.657 1.00 96.19 102 PRO A C 1
ATOM 830 O O . PRO A 1 102 ? -12.908 -8.350 12.339 1.00 96.19 102 PRO A O 1
ATOM 833 N N . GLU A 1 103 ? -12.279 -6.369 13.132 1.00 96.12 103 GLU A N 1
ATOM 834 C CA . GLU A 1 103 ? -13.651 -5.865 13.298 1.00 96.12 103 GLU A CA 1
ATOM 835 C C . GLU A 1 103 ? -14.318 -5.500 11.961 1.00 96.12 103 GLU A C 1
ATOM 837 O O . GLU A 1 103 ? -15.527 -5.236 11.911 1.00 96.12 103 GLU A O 1
ATOM 842 N N . LEU A 1 104 ? -13.534 -5.434 10.882 1.00 96.81 104 LEU A N 1
ATOM 843 C CA . LEU A 1 104 ? -13.985 -5.110 9.533 1.00 96.81 104 LEU A CA 1
ATOM 844 C C . LEU A 1 104 ? -14.082 -6.341 8.623 1.00 96.81 104 LEU A C 1
ATOM 846 O O . LEU A 1 104 ? -14.453 -6.191 7.461 1.00 96.81 104 LEU A O 1
ATOM 850 N N . GLU A 1 105 ? -13.800 -7.541 9.135 1.00 95.12 105 GLU A N 1
ATOM 851 C CA . GLU A 1 105 ? -13.896 -8.780 8.364 1.00 95.12 105 GLU A CA 1
ATOM 852 C C . GLU A 1 105 ? -15.307 -8.963 7.775 1.00 95.12 105 GLU A C 1
ATOM 854 O O . GLU A 1 105 ? -16.325 -8.776 8.451 1.00 95.12 105 GLU A O 1
ATOM 859 N N . GLY A 1 106 ? -15.370 -9.268 6.476 1.00 95.81 106 GLY A N 1
ATOM 860 C CA . GLY A 1 106 ? -16.621 -9.408 5.726 1.00 95.81 106 GLY A CA 1
ATOM 861 C C . GLY A 1 106 ? -17.389 -8.102 5.477 1.00 95.81 106 GLY A C 1
ATOM 862 O O . GLY A 1 106 ? -18.476 -8.144 4.897 1.00 95.81 106 GLY A O 1
ATOM 863 N N . LYS A 1 107 ? -16.867 -6.941 5.898 1.00 97.81 107 LYS A N 1
ATOM 864 C CA . LYS A 1 107 ? -17.454 -5.631 5.588 1.00 97.81 107 LYS A CA 1
ATOM 865 C C . LYS A 1 107 ? -16.864 -5.057 4.307 1.00 97.81 107 LYS A C 1
ATOM 867 O O . LYS A 1 107 ? -15.735 -5.340 3.926 1.00 97.81 107 LYS A O 1
ATOM 872 N N . LYS A 1 108 ? -17.631 -4.158 3.698 1.00 98.38 108 LYS A N 1
ATOM 873 C CA . LYS A 1 108 ? -17.229 -3.386 2.527 1.00 98.38 108 LYS A CA 1
ATOM 874 C C . LYS A 1 108 ? -17.292 -1.905 2.843 1.00 98.38 108 LYS A C 1
ATOM 876 O O . LYS A 1 108 ? -18.302 -1.433 3.361 1.00 98.38 108 LYS A O 1
ATOM 881 N N . GLY A 1 109 ? -16.221 -1.169 2.575 1.00 98.25 109 GLY A N 1
ATOM 882 C CA . GLY A 1 109 ? -16.201 0.254 2.893 1.00 98.25 109 GLY A CA 1
ATOM 883 C C . GLY A 1 109 ? -14.819 0.873 2.974 1.00 98.25 109 GLY A C 1
ATOM 884 O O . GLY A 1 109 ? -13.820 0.283 2.571 1.00 98.25 109 GLY A O 1
ATOM 885 N N . THR A 1 110 ? -14.773 2.098 3.494 1.00 98.56 110 THR A N 1
ATOM 886 C CA . THR A 1 110 ? -13.538 2.879 3.627 1.00 98.56 110 THR A CA 1
ATOM 887 C C . THR A 1 110 ? -13.281 3.271 5.078 1.00 98.56 110 THR A C 1
ATOM 889 O O . THR A 1 110 ? -14.080 3.984 5.687 1.00 98.56 110 THR A O 1
ATOM 892 N N . LEU A 1 111 ? -12.143 2.839 5.619 1.00 98.31 111 LEU A N 1
ATOM 893 C CA . LEU A 1 111 ? -11.600 3.268 6.904 1.00 98.31 111 LEU A CA 1
ATOM 894 C C . LEU A 1 111 ? -10.689 4.480 6.693 1.00 98.31 111 LEU A C 1
ATOM 896 O O . LEU A 1 111 ? -9.666 4.381 6.011 1.00 98.31 111 LEU A O 1
ATOM 900 N N . ARG A 1 112 ? -11.050 5.616 7.293 1.00 97.25 112 ARG A N 1
ATOM 901 C CA . ARG A 1 112 ? -10.312 6.872 7.131 1.00 97.25 112 ARG A CA 1
ATOM 902 C C . ARG A 1 112 ? -9.304 7.088 8.249 1.00 97.25 112 ARG A C 1
ATOM 904 O O . ARG A 1 112 ? -9.692 7.336 9.388 1.00 97.25 112 ARG A O 1
ATOM 911 N N . MET A 1 113 ? -8.019 7.002 7.923 1.00 96.88 113 MET A N 1
ATOM 912 C CA . MET A 1 113 ? -6.897 7.126 8.858 1.00 96.88 113 MET A CA 1
ATOM 913 C C . MET A 1 113 ? -5.887 8.208 8.445 1.00 96.88 113 MET A C 1
ATOM 915 O O . MET A 1 113 ? -4.830 8.316 9.059 1.00 96.88 113 MET A O 1
ATOM 919 N N . GLU A 1 114 ? -6.200 9.043 7.449 1.00 95.69 114 GLU A N 1
ATOM 920 C CA . GLU A 1 114 ? -5.300 10.074 6.911 1.00 95.69 114 GLU A CA 1
ATOM 921 C C . GLU A 1 114 ? -4.788 11.020 8.008 1.00 95.69 114 GLU A C 1
ATOM 923 O O . GLU A 1 114 ? -3.598 11.332 8.061 1.00 95.69 114 GLU A O 1
ATOM 928 N N . ASN A 1 115 ? -5.685 11.399 8.924 1.00 93.19 115 ASN A N 1
ATOM 929 C CA . ASN A 1 115 ? -5.435 12.335 10.024 1.00 93.19 115 ASN A CA 1
ATOM 930 C C . ASN A 1 115 ? -5.273 11.642 11.387 1.00 93.19 115 ASN A C 1
ATOM 932 O O . ASN A 1 115 ? -5.345 12.311 12.415 1.00 93.19 115 ASN A O 1
ATOM 936 N N . TYR A 1 116 ? -5.130 10.313 11.418 1.00 94.19 116 TYR A N 1
ATOM 937 C CA . TYR A 1 116 ? -4.955 9.593 12.676 1.00 94.19 116 TYR A CA 1
ATOM 938 C C . TYR A 1 116 ? -3.606 9.930 13.320 1.00 94.19 116 TYR A C 1
ATOM 940 O O . TYR A 1 116 ? -2.564 9.863 12.670 1.00 94.19 116 TYR A O 1
ATOM 948 N N . THR A 1 117 ? -3.666 10.193 14.619 1.00 90.31 117 THR A N 1
ATOM 949 C CA . THR A 1 117 ? -2.554 10.306 15.570 1.00 90.31 117 THR A CA 1
ATOM 950 C C . THR A 1 117 ? -2.901 9.497 16.824 1.00 90.31 117 THR A C 1
ATOM 952 O O . THR A 1 117 ? -4.054 9.100 17.002 1.00 90.31 117 THR A O 1
ATOM 955 N N . GLU A 1 118 ? -1.955 9.283 17.738 1.00 87.06 118 GLU A N 1
ATOM 956 C CA . GLU A 1 118 ? -2.230 8.568 19.001 1.00 87.06 118 GLU A CA 1
ATOM 957 C C . GLU A 1 118 ? -3.293 9.257 19.877 1.00 87.06 118 GLU A C 1
ATOM 959 O O . GLU A 1 118 ? -4.028 8.586 20.598 1.00 87.06 118 GLU A O 1
ATOM 964 N N . ASP A 1 119 ? -3.442 10.580 19.756 1.00 89.12 119 ASP A N 1
ATOM 965 C CA . ASP A 1 119 ? -4.459 11.366 20.469 1.00 89.12 119 ASP A CA 1
ATOM 966 C C . ASP A 1 119 ? -5.853 11.301 19.814 1.00 89.12 119 ASP A C 1
ATOM 968 O O . ASP A 1 119 ? -6.83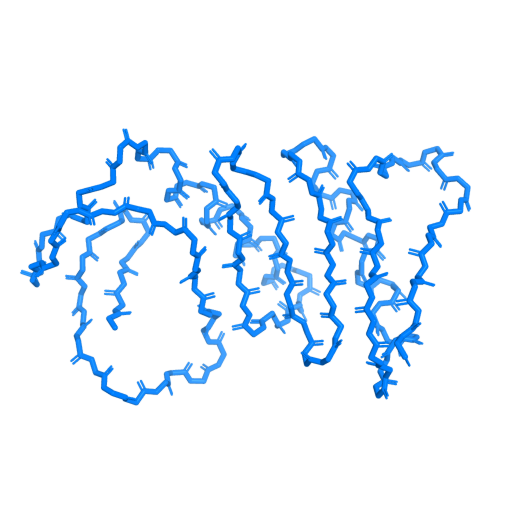9 11.842 20.334 1.00 89.12 119 ASP A O 1
ATOM 972 N N . THR A 1 120 ? -5.963 10.668 18.642 1.00 89.38 120 THR A N 1
ATOM 973 C CA . THR A 1 120 ? -7.218 10.583 17.895 1.00 89.38 120 THR A CA 1
ATOM 974 C C . THR A 1 120 ? -8.196 9.648 18.596 1.00 89.38 120 THR A C 1
ATOM 976 O O . THR A 1 120 ? -8.020 8.433 18.636 1.00 89.38 120 THR A O 1
ATOM 979 N N . LYS A 1 121 ? -9.291 10.219 19.109 1.00 84.00 121 LYS A N 1
ATOM 980 C CA . LYS A 1 121 ? -10.300 9.472 19.881 1.00 84.00 121 LYS A CA 1
ATOM 981 C C . LYS A 1 121 ? -11.140 8.515 19.038 1.00 84.00 121 LYS A C 1
ATOM 983 O O . LYS A 1 121 ? -11.508 7.453 19.522 1.00 84.00 121 LYS A O 1
ATOM 988 N N . ASN A 1 122 ? -11.468 8.907 17.807 1.00 86.94 122 ASN A N 1
ATOM 989 C CA . ASN A 1 122 ? -12.401 8.181 16.948 1.00 86.94 122 ASN A CA 1
ATOM 990 C C . ASN A 1 122 ? -11.832 8.042 15.537 1.00 86.94 122 ASN A C 1
ATOM 992 O O . ASN A 1 122 ? -11.291 8.998 14.987 1.00 86.94 122 ASN A O 1
ATOM 996 N N . ILE A 1 123 ? -12.022 6.866 14.946 1.00 92.38 123 ILE A N 1
ATOM 997 C CA . ILE A 1 123 ? -11.702 6.575 13.548 1.00 92.38 123 ILE A CA 1
ATOM 998 C C . ILE A 1 123 ? -13.015 6.205 12.866 1.00 92.38 123 ILE A C 1
ATOM 1000 O O . ILE A 1 123 ? -13.797 5.422 13.406 1.00 92.38 123 ILE A O 1
ATOM 1004 N N . THR A 1 124 ? -13.271 6.783 11.696 1.00 93.25 124 THR A N 1
ATOM 1005 C CA . THR A 1 124 ? -14.536 6.590 10.983 1.00 93.25 124 THR A CA 1
ATOM 1006 C C . THR A 1 124 ? -14.387 5.518 9.914 1.00 93.25 124 THR A C 1
ATOM 1008 O O . THR A 1 124 ? -13.517 5.613 9.044 1.00 93.25 124 THR A O 1
ATOM 1011 N N . PHE A 1 125 ? -15.283 4.533 9.948 1.00 97.62 125 PHE A N 1
ATOM 1012 C CA . PHE A 1 125 ? -15.499 3.590 8.858 1.00 97.62 125 PHE A CA 1
ATOM 1013 C C . PHE A 1 125 ? -16.795 3.944 8.123 1.00 97.62 125 PHE A C 1
ATOM 1015 O O . PHE A 1 125 ? -17.867 3.984 8.726 1.00 97.62 125 PHE A O 1
ATOM 1022 N N . HIS A 1 126 ? -16.693 4.212 6.825 1.00 97.62 126 HIS A N 1
ATOM 1023 C CA . HIS A 1 126 ? -17.838 4.424 5.947 1.00 97.62 126 HIS A CA 1
ATOM 1024 C C . HIS A 1 126 ? -18.164 3.116 5.236 1.00 97.62 126 HIS A C 1
ATOM 1026 O O . HIS A 1 126 ? -17.466 2.739 4.294 1.00 97.62 126 HIS A O 1
ATOM 1032 N N . GLN A 1 127 ? -19.198 2.430 5.714 1.00 95.56 127 GLN A N 1
ATOM 1033 C CA . GLN A 1 127 ? -19.690 1.202 5.102 1.00 95.56 127 GLN A CA 1
ATOM 1034 C C . GLN A 1 127 ? -20.474 1.513 3.817 1.00 95.56 127 GLN A C 1
ATOM 1036 O O . GLN A 1 127 ? -21.231 2.486 3.785 1.00 95.56 127 GLN A O 1
ATOM 1041 N N . GLU A 1 128 ? -20.251 0.705 2.778 1.00 94.25 128 GLU A N 1
ATOM 1042 C CA . GLU A 1 128 ? -20.976 0.746 1.494 1.00 94.25 128 GLU A CA 1
ATOM 1043 C C . GLU A 1 128 ? -22.283 -0.059 1.531 1.00 94.25 128 GLU A C 1
ATOM 1045 O O . GLU A 1 128 ? -22.344 -1.079 2.261 1.00 94.25 128 GLU A O 1
#

Radius of gyration: 15.28 Å; chains: 1; bounding box: 37×29×41 Å

Secondary structure (DSSP, 8-state):
-EE-TTSBEEE--SSPPTTPPEEE---BS---TTSB--BS-THHHHHHHHHHHHHHHTT---SEEEE-TT--EEEEETTEEEEEESSTTHHHHHHHHHHHGGGGTT--EEEE-TT--TT----EEEE-

Sequence (128 aa):
MYFDRDGTVVESSEKRTSGIPQVTGLKFDYVVLNELLPVENDEIFKRILDITQLLNKYELMADKIFFDSAYNLTLFFDDVRVTLGSNSDIDHKIIRLKSILPELEGKKGTLRMENYTEDTKNITFHQE